Protein AF-A0A839WXY4-F1 (afdb_monomer)

Solvent-accessible surface area (backbone atoms only — not comparable to full-atom values): 5833 Å² total; per-residue (Å²): 102,72,42,40,55,50,19,56,52,51,69,41,42,56,67,79,64,41,37,84,64,66,40,64,86,47,54,73,66,59,45,49,51,53,50,51,52,45,53,50,47,27,52,50,25,43,50,47,36,53,42,59,74,74,38,67,75,53,26,49,57,49,15,52,50,24,47,50,54,41,52,48,38,68,71,75,56,79,58,99,43,74,68,53,55,54,49,46,52,51,28,49,52,49,17,53,52,25,43,54,51,26,55,53,50,66,75,74,111

pLDDT: mean 86.41, std 6.3, range [55.66, 94.31]

Secondary structure (DSSP, 8-state):
-HHHHHHHHHHTHHHHTTHHHHTTTS-HHHHHHHHHHHHHHHHHHHHHHHHHHH-SHHHHHHHHHHHHHHHHHHHH-----HHHHHHHHHHHHHHHHHHHHHHHHHHH-

Sequence (109 aa):
MHSLAFAVFHLAFWRLFGWPRTLQTTTIANRAILQIANAQLVLVFAGVAWLCLAMSDVLAGMAAFWWLRLTLQFVWLRVHHRLVHGLSALFLLGALMFTTLAVHGLASG

Radius 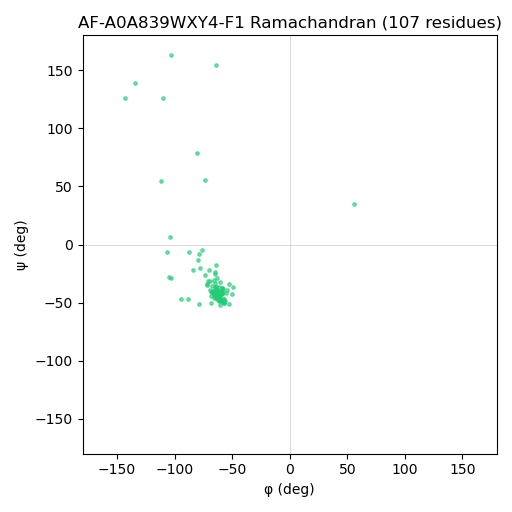of gyration: 15.6 Å; Cα contacts (8 Å, |Δi|>4): 75; chains: 1; bounding box: 40×27×39 Å

Mean predicted aligned error: 5.22 Å

Structure (mmCIF, N/CA/C/O backbone):
data_AF-A0A839WXY4-F1
#
_entry.id   AF-A0A839WXY4-F1
#
loop_
_atom_site.group_PDB
_atom_site.id
_atom_site.type_symbol
_atom_site.label_atom_id
_atom_site.label_alt_id
_atom_site.label_comp_id
_atom_site.label_asym_id
_atom_site.label_entity_id
_atom_site.label_seq_id
_atom_site.pdbx_PDB_ins_code
_atom_site.Cartn_x
_atom_site.Cartn_y
_atom_site.Cartn_z
_atom_site.occupancy
_atom_site.B_iso_or_equiv
_atom_site.auth_seq_id
_atom_site.auth_comp_id
_atom_site.auth_asym_id
_atom_site.auth_atom_id
_atom_site.pdbx_PDB_model_num
ATOM 1 N N . MET A 1 1 ? -0.078 0.243 -14.872 1.00 67.75 1 MET A N 1
ATOM 2 C CA . MET A 1 1 ? -1.342 -0.513 -14.684 1.00 67.75 1 MET A CA 1
ATOM 3 C C . MET A 1 1 ? -1.497 -1.096 -13.281 1.00 67.75 1 MET A C 1
ATOM 5 O O . MET A 1 1 ? -2.499 -0.793 -12.648 1.00 67.75 1 MET A O 1
ATOM 9 N N . HIS A 1 2 ? -0.517 -1.834 -12.742 1.00 82.38 2 HIS A N 1
ATOM 10 C CA . HIS A 1 2 ? -0.581 -2.385 -11.374 1.00 82.38 2 HIS A CA 1
ATOM 11 C C . HIS A 1 2 ? -0.897 -1.338 -10.283 1.00 82.38 2 HIS A C 1
ATOM 13 O O . HIS A 1 2 ? -1.846 -1.506 -9.523 1.00 82.38 2 HIS A O 1
ATOM 19 N N . SER A 1 3 ? -0.163 -0.218 -10.232 1.00 79.62 3 SER A N 1
ATOM 20 C CA . SER A 1 3 ? -0.402 0.832 -9.222 1.00 79.62 3 SER A CA 1
ATOM 21 C C . SER A 1 3 ? -1.770 1.511 -9.370 1.00 79.62 3 SER A C 1
ATOM 23 O O . SER A 1 3 ? -2.408 1.827 -8.372 1.00 79.62 3 SER A O 1
ATOM 25 N N . LEU A 1 4 ? -2.282 1.653 -10.599 1.00 82.19 4 LEU A N 1
ATOM 26 C CA . LEU A 1 4 ? -3.623 2.199 -10.843 1.00 82.19 4 LEU A CA 1
ATOM 27 C C . LEU A 1 4 ? -4.722 1.247 -10.345 1.00 82.19 4 LEU A C 1
ATOM 29 O O . LEU A 1 4 ? -5.680 1.690 -9.716 1.00 82.19 4 LEU A O 1
ATOM 33 N N . ALA A 1 5 ? -4.557 -0.064 -10.557 1.00 83.69 5 ALA A N 1
ATOM 34 C CA . ALA A 1 5 ? -5.459 -1.068 -9.993 1.00 83.69 5 ALA A CA 1
ATOM 35 C C . ALA A 1 5 ? -5.491 -0.989 -8.457 1.00 83.69 5 ALA A C 1
ATOM 37 O O . ALA A 1 5 ? -6.558 -1.094 -7.856 1.00 83.69 5 ALA A O 1
ATOM 38 N N . PHE A 1 6 ? -4.349 -0.710 -7.819 1.00 84.88 6 PHE A N 1
ATOM 39 C CA . PHE A 1 6 ? -4.282 -0.475 -6.378 1.00 84.88 6 PHE A CA 1
ATOM 40 C C . PHE A 1 6 ? -4.971 0.815 -5.921 1.00 84.88 6 PHE A C 1
ATOM 42 O O . PHE A 1 6 ? -5.601 0.802 -4.863 1.00 84.88 6 PHE A O 1
ATOM 49 N N . ALA A 1 7 ? -4.916 1.896 -6.704 1.00 85.12 7 ALA A N 1
ATOM 50 C CA . ALA A 1 7 ? -5.680 3.112 -6.422 1.00 85.12 7 ALA A CA 1
ATOM 51 C C . ALA A 1 7 ? -7.194 2.823 -6.412 1.00 85.12 7 ALA A C 1
ATOM 53 O O . ALA A 1 7 ? -7.887 3.154 -5.451 1.00 85.12 7 ALA A O 1
ATOM 54 N N . VAL A 1 8 ? -7.698 2.112 -7.428 1.00 85.75 8 VAL A N 1
ATOM 55 C CA . VAL A 1 8 ? -9.112 1.693 -7.496 1.00 85.75 8 VAL A CA 1
ATOM 56 C C . VAL A 1 8 ? -9.467 0.742 -6.350 1.00 85.75 8 VAL A C 1
ATOM 58 O O . VAL A 1 8 ? -10.518 0.880 -5.725 1.00 85.75 8 VAL A O 1
ATOM 61 N N . PHE A 1 9 ? -8.577 -0.192 -6.023 1.00 86.88 9 PHE A N 1
ATOM 62 C CA . PHE A 1 9 ? -8.763 -1.114 -4.907 1.00 86.88 9 PHE A CA 1
ATOM 63 C C . PHE A 1 9 ? -8.917 -0.379 -3.564 1.00 86.88 9 PHE A C 1
ATOM 65 O O . PHE A 1 9 ? -9.822 -0.709 -2.800 1.00 86.88 9 PHE A O 1
ATOM 72 N N . HIS A 1 10 ? -8.119 0.662 -3.297 1.00 88.62 10 HIS A N 1
ATOM 73 C CA . HIS A 1 10 ? -8.220 1.456 -2.062 1.00 88.62 10 HIS A CA 1
ATOM 74 C C . HIS A 1 10 ? -9.495 2.305 -1.997 1.00 88.62 10 HIS A C 1
ATOM 76 O O . HIS A 1 10 ? -10.060 2.479 -0.915 1.00 88.62 10 HIS A O 1
ATOM 82 N N . LEU A 1 11 ? -10.021 2.772 -3.134 1.00 87.62 11 LEU A N 1
ATOM 83 C CA . LEU A 1 11 ? -11.349 3.400 -3.174 1.00 87.62 11 LEU A CA 1
ATOM 84 C C . LEU A 1 11 ? -12.450 2.426 -2.722 1.00 87.62 11 LEU A C 1
ATOM 86 O O . LEU A 1 11 ? -13.425 2.831 -2.088 1.00 87.62 11 LEU A O 1
ATOM 90 N N . ALA A 1 12 ? -12.283 1.129 -2.991 1.00 86.44 12 ALA A N 1
ATOM 91 C CA . ALA A 1 12 ? -13.247 0.103 -2.610 1.00 86.44 12 ALA A CA 1
ATOM 92 C C . ALA A 1 12 ? -13.171 -0.317 -1.128 1.00 86.44 12 ALA A C 1
ATOM 94 O O . ALA A 1 12 ? -14.072 -1.021 -0.667 1.00 86.44 12 ALA A O 1
ATOM 95 N N . PHE A 1 13 ? -12.169 0.123 -0.350 1.00 85.25 13 PHE A N 1
ATOM 96 C CA . PHE A 1 13 ? -11.973 -0.312 1.048 1.00 85.25 13 PHE A CA 1
ATOM 97 C C . PHE A 1 13 ? -13.177 -0.029 1.930 1.00 85.25 13 PHE A C 1
ATOM 99 O O . PHE A 1 13 ? -13.564 -0.875 2.739 1.00 85.25 13 PHE A O 1
ATOM 106 N N . TRP A 1 14 ? -13.814 1.120 1.702 1.00 81.44 14 TRP A N 1
ATOM 107 C CA . TRP A 1 14 ? -15.033 1.514 2.395 1.00 81.44 14 TRP A CA 1
ATOM 108 C C . TRP A 1 14 ? -16.103 0.414 2.365 1.00 81.44 14 TRP A C 1
ATOM 110 O O . TRP A 1 14 ? -16.735 0.130 3.382 1.00 81.44 14 TRP A O 1
ATOM 120 N N . ARG A 1 15 ? -16.272 -0.236 1.204 1.00 84.06 15 ARG A N 1
ATOM 121 C CA . ARG A 1 15 ? -17.252 -1.308 0.990 1.00 84.06 15 ARG A CA 1
ATOM 122 C C . ARG A 1 15 ? -16.691 -2.685 1.334 1.00 84.06 15 ARG A C 1
ATOM 124 O O . ARG A 1 15 ? -17.351 -3.430 2.048 1.00 84.06 15 ARG A O 1
ATOM 131 N N . LEU A 1 16 ? -15.484 -3.010 0.869 1.00 82.50 16 LEU A N 1
ATOM 132 C CA . LEU A 1 16 ? -14.880 -4.341 1.018 1.00 82.50 16 LEU A CA 1
ATOM 133 C C . LEU A 1 16 ? -14.670 -4.747 2.479 1.00 82.50 16 LEU A C 1
ATOM 135 O O . LEU A 1 16 ? -14.851 -5.910 2.825 1.00 82.50 16 LEU A O 1
ATOM 139 N N . PHE A 1 17 ? -14.315 -3.793 3.339 1.00 82.75 17 PHE A N 1
ATOM 140 C CA . PHE A 1 17 ? -14.037 -4.051 4.752 1.00 82.75 17 PHE A CA 1
ATOM 141 C C . PHE A 1 17 ? -15.173 -3.617 5.685 1.00 82.75 17 PHE A C 1
ATOM 143 O O . PHE A 1 17 ? -15.012 -3.635 6.908 1.00 82.75 17 PHE A O 1
ATOM 150 N N . GLY A 1 18 ? -16.313 -3.186 5.129 1.00 83.06 18 GLY A N 1
ATOM 151 C CA . GLY A 1 18 ? -17.461 -2.744 5.918 1.00 83.06 18 GLY A CA 1
ATOM 152 C C . GLY A 1 18 ? -17.122 -1.624 6.906 1.00 83.06 18 GLY A C 1
ATOM 153 O O . GLY A 1 18 ? -17.685 -1.586 8.001 1.00 83.06 18 GLY A O 1
ATOM 154 N N . TRP A 1 19 ? -16.213 -0.717 6.527 1.00 87.44 19 TRP A N 1
ATOM 155 C CA . TRP A 1 19 ? -15.712 0.377 7.369 1.00 87.44 19 TRP A CA 1
ATOM 156 C C . TRP A 1 19 ? -16.786 1.210 8.078 1.00 87.44 19 TRP A C 1
ATOM 158 O O . TRP A 1 19 ? -16.554 1.538 9.244 1.00 87.44 19 TRP A O 1
ATOM 168 N N . PRO A 1 20 ? -17.966 1.506 7.486 1.00 82.88 20 PRO A N 1
ATOM 169 C CA . PRO A 1 20 ? -19.034 2.182 8.218 1.00 82.88 20 PRO A CA 1
ATOM 170 C C . PRO A 1 20 ? -19.408 1.504 9.537 1.00 82.88 20 PRO A C 1
ATOM 172 O O . PRO A 1 20 ? -19.768 2.197 10.477 1.00 82.88 20 PRO A O 1
ATOM 175 N N . ARG A 1 21 ? -19.341 0.168 9.602 1.00 87.44 21 ARG A N 1
ATOM 176 C CA . ARG A 1 21 ? -19.677 -0.627 10.789 1.00 87.44 21 ARG A CA 1
ATOM 177 C C . ARG A 1 21 ? -18.434 -0.935 11.618 1.00 87.44 21 ARG A C 1
ATOM 179 O O . ARG A 1 21 ? -18.452 -0.770 12.830 1.00 87.44 21 ARG A O 1
ATOM 186 N N . THR A 1 22 ? -17.351 -1.370 10.979 1.00 86.19 22 THR A N 1
ATOM 187 C CA . THR A 1 22 ? -16.149 -1.844 11.684 1.00 86.19 22 THR A CA 1
ATOM 188 C C . THR A 1 22 ? -15.335 -0.719 12.319 1.00 86.19 22 THR A C 1
ATOM 190 O O . THR A 1 22 ? -14.694 -0.954 13.335 1.00 86.19 22 THR A O 1
ATOM 193 N N . LEU A 1 23 ? -15.396 0.511 11.794 1.00 87.88 23 LEU A N 1
ATOM 194 C CA . LEU A 1 23 ? -14.699 1.663 12.382 1.00 87.88 23 LEU A CA 1
ATOM 195 C C . LEU A 1 23 ? -15.514 2.393 13.461 1.00 87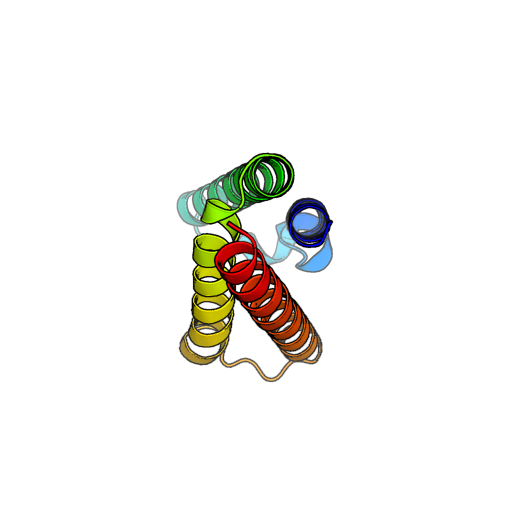.88 23 LEU A C 1
ATOM 197 O O . LEU A 1 23 ? -14.978 3.290 14.110 1.00 87.88 23 LEU A O 1
ATOM 201 N N . GLN A 1 24 ? -16.787 2.042 13.684 1.00 87.25 24 GLN A N 1
ATOM 202 C CA . GLN A 1 24 ? -17.596 2.653 14.755 1.00 87.25 24 GLN A CA 1
ATOM 203 C C . GLN A 1 24 ? -17.072 2.329 16.153 1.00 87.25 24 GLN A C 1
ATOM 205 O O . GLN A 1 24 ? -17.283 3.105 17.077 1.00 87.25 24 GLN A O 1
ATOM 210 N N . THR A 1 25 ? -16.357 1.216 16.301 1.00 89.12 25 THR A N 1
ATOM 211 C CA . THR A 1 25 ? -15.721 0.809 17.559 1.00 89.12 25 THR A CA 1
ATOM 212 C C . THR A 1 25 ? -14.441 1.596 17.862 1.00 89.12 25 THR A C 1
ATOM 214 O O . THR A 1 25 ? -13.852 1.424 18.925 1.00 89.12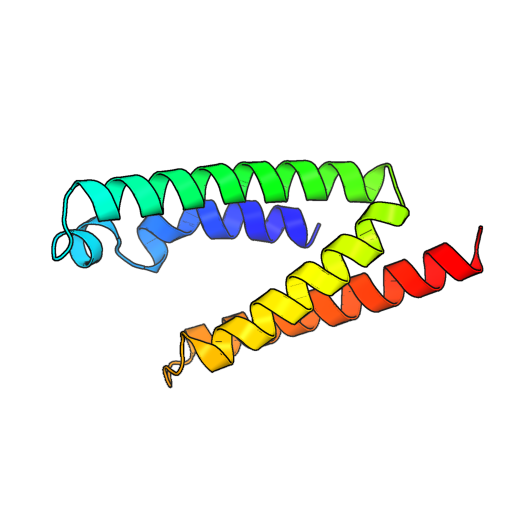 25 THR A O 1
ATOM 217 N N . THR A 1 26 ? -14.000 2.466 16.945 1.00 89.62 26 THR A N 1
ATOM 218 C CA . THR A 1 26 ? -12.804 3.305 17.099 1.00 89.62 26 THR A CA 1
ATOM 219 C C . THR A 1 26 ? -13.164 4.751 17.446 1.00 89.62 26 THR A C 1
ATOM 221 O O . THR A 1 26 ? -14.291 5.204 17.237 1.00 89.62 26 THR A O 1
ATOM 224 N N . THR A 1 27 ? -12.188 5.512 17.950 1.00 91.69 27 THR A N 1
ATOM 225 C CA . THR A 1 27 ? -12.370 6.947 18.202 1.00 91.69 27 THR A CA 1
ATOM 226 C C . THR A 1 27 ? -12.617 7.711 16.897 1.00 91.69 27 THR A C 1
ATOM 228 O O . THR A 1 27 ? -12.169 7.314 15.818 1.00 91.69 27 THR A O 1
ATOM 231 N N . ILE A 1 28 ? -13.302 8.856 16.992 1.00 90.31 28 ILE A N 1
ATOM 232 C CA . ILE A 1 28 ? -13.540 9.745 15.842 1.00 90.31 28 ILE A CA 1
ATOM 233 C C . ILE A 1 28 ? -12.215 10.136 15.173 1.00 90.31 28 ILE A C 1
ATOM 235 O O . ILE A 1 28 ? -12.122 10.100 13.947 1.00 90.31 28 ILE A O 1
ATOM 239 N N . ALA A 1 29 ? -11.190 10.439 15.977 1.00 91.44 29 ALA A N 1
ATOM 240 C CA . ALA A 1 29 ? -9.857 10.781 15.493 1.00 91.44 29 ALA A CA 1
ATOM 241 C C . ALA A 1 29 ? -9.235 9.638 14.675 1.00 91.44 29 ALA A C 1
ATOM 243 O O . ALA A 1 29 ? -8.855 9.851 13.526 1.00 91.44 29 ALA A O 1
ATOM 244 N N . ASN A 1 30 ? -9.206 8.412 15.208 1.00 91.00 30 ASN A N 1
ATOM 245 C CA . ASN A 1 30 ? -8.600 7.273 14.511 1.00 91.00 30 ASN A CA 1
ATOM 246 C C . ASN A 1 30 ? -9.341 6.936 13.213 1.00 91.00 30 ASN A C 1
ATOM 248 O O . ASN A 1 30 ? -8.709 6.667 12.191 1.00 91.00 30 ASN A O 1
ATOM 252 N N . ARG A 1 31 ? -10.678 7.006 13.225 1.00 89.31 31 ARG A N 1
ATOM 253 C CA . ARG A 1 31 ? -11.494 6.810 12.023 1.00 89.31 31 ARG A CA 1
ATOM 254 C C . ARG A 1 31 ? -11.165 7.840 10.943 1.00 89.31 31 ARG A C 1
ATOM 256 O O . ARG A 1 31 ? -11.003 7.462 9.785 1.00 89.31 31 ARG A O 1
ATOM 263 N N . ALA A 1 32 ? -11.069 9.118 11.310 1.00 88.94 32 ALA A N 1
ATOM 264 C CA . ALA A 1 32 ? -10.734 10.185 10.374 1.00 88.94 32 ALA A CA 1
ATOM 265 C C . ALA A 1 32 ? -9.315 10.013 9.812 1.00 88.94 32 ALA A C 1
ATOM 267 O O . ALA A 1 32 ? -9.136 10.057 8.597 1.00 88.94 32 ALA A O 1
ATOM 268 N N . ILE A 1 33 ? -8.331 9.728 10.672 1.00 92.31 33 ILE A N 1
ATOM 269 C CA . ILE A 1 33 ? -6.935 9.499 10.271 1.00 92.31 33 ILE A CA 1
ATOM 270 C C . ILE A 1 33 ? -6.839 8.350 9.262 1.00 92.31 33 ILE A C 1
ATOM 272 O O . ILE A 1 33 ? -6.213 8.512 8.218 1.00 92.31 33 ILE A O 1
ATOM 276 N N . LEU A 1 34 ? -7.500 7.215 9.518 1.00 90.88 34 LEU A N 1
ATOM 277 C CA . LEU A 1 34 ? -7.495 6.073 8.597 1.00 90.88 34 LEU A CA 1
ATOM 278 C C . LEU A 1 34 ? -8.124 6.405 7.237 1.00 90.88 34 LEU A C 1
ATOM 280 O O . LEU A 1 34 ? -7.610 5.979 6.204 1.00 90.88 34 LEU A O 1
ATOM 284 N N . GLN A 1 35 ? -9.214 7.176 7.211 1.00 90.00 35 GLN A N 1
ATOM 285 C CA . GLN A 1 35 ? -9.852 7.586 5.956 1.00 90.00 35 GLN A CA 1
ATOM 286 C C . GLN A 1 35 ? -8.990 8.564 5.158 1.00 90.00 35 GLN A C 1
ATOM 288 O O . GLN A 1 35 ? -8.840 8.390 3.948 1.00 90.00 35 GLN A O 1
ATOM 293 N N . ILE A 1 36 ? -8.401 9.556 5.832 1.00 91.44 36 ILE A N 1
ATOM 294 C CA . ILE A 1 36 ? -7.486 10.521 5.215 1.00 91.44 36 ILE A CA 1
ATOM 295 C C . ILE A 1 36 ? -6.276 9.783 4.640 1.00 91.44 36 ILE A C 1
ATOM 297 O O . ILE A 1 36 ? -5.964 9.962 3.464 1.00 91.44 36 ILE A O 1
ATOM 301 N N . ALA A 1 37 ? -5.660 8.889 5.418 1.00 91.00 37 ALA A N 1
ATOM 302 C CA . ALA A 1 37 ? -4.532 8.083 4.966 1.00 91.00 37 ALA A CA 1
ATOM 303 C C . ALA A 1 37 ? -4.895 7.224 3.742 1.00 91.00 37 ALA A C 1
ATOM 305 O O . ALA A 1 37 ? -4.121 7.150 2.790 1.00 91.00 37 ALA A O 1
ATOM 306 N N . ASN A 1 38 ? -6.089 6.620 3.716 1.00 92.69 38 ASN A N 1
ATOM 307 C CA . ASN A 1 38 ? -6.555 5.849 2.563 1.00 92.69 38 ASN A CA 1
ATOM 308 C C . ASN A 1 38 ? -6.745 6.724 1.312 1.00 92.69 38 ASN A C 1
ATOM 310 O O . ASN A 1 38 ? -6.319 6.334 0.229 1.00 92.69 38 ASN A O 1
ATOM 314 N N . ALA A 1 39 ? -7.344 7.911 1.446 1.00 88.88 39 ALA A N 1
ATOM 315 C CA . ALA A 1 39 ? -7.525 8.840 0.328 1.00 88.88 39 ALA A CA 1
ATOM 316 C C . ALA A 1 39 ? -6.182 9.360 -0.214 1.00 88.88 39 ALA A C 1
ATOM 318 O O . ALA A 1 39 ? -5.968 9.401 -1.426 1.00 88.88 39 ALA A O 1
ATOM 319 N N . GLN A 1 40 ? -5.247 9.691 0.678 1.00 91.88 40 GLN A N 1
ATOM 320 C CA . GLN A 1 40 ? -3.886 10.073 0.304 1.00 91.88 40 GLN A CA 1
ATOM 321 C C . GLN A 1 40 ? -3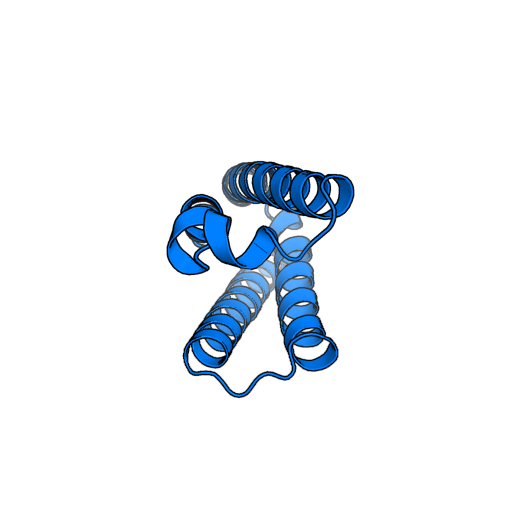.155 8.928 -0.403 1.00 91.88 40 GLN A C 1
ATOM 323 O O . GLN A 1 40 ? -2.496 9.165 -1.411 1.00 91.88 40 GLN A O 1
ATOM 328 N N . LEU A 1 41 ? -3.319 7.681 0.052 1.00 89.69 41 LEU A N 1
ATOM 329 C CA . LEU A 1 41 ? -2.759 6.512 -0.630 1.00 89.69 41 LEU A CA 1
ATOM 330 C C . LEU A 1 41 ? -3.322 6.331 -2.042 1.00 89.69 41 LEU A C 1
ATOM 332 O O . LEU A 1 41 ? -2.556 6.027 -2.951 1.00 89.69 41 LEU A O 1
ATOM 336 N N . VAL A 1 42 ? -4.623 6.556 -2.259 1.00 89.06 42 VAL A N 1
ATOM 337 C CA . VAL A 1 42 ? -5.212 6.546 -3.613 1.00 89.06 42 VAL A CA 1
ATOM 338 C C . VAL A 1 42 ? -4.508 7.567 -4.507 1.00 89.06 42 VAL A C 1
ATOM 340 O O . VAL A 1 42 ? -4.096 7.218 -5.614 1.00 89.06 42 VAL A O 1
ATOM 343 N N . LEU A 1 43 ? -4.331 8.802 -4.023 1.00 88.19 43 LEU A N 1
ATOM 344 C CA . LEU A 1 43 ? -3.644 9.857 -4.769 1.00 88.19 43 LEU A CA 1
ATOM 345 C C . LEU A 1 43 ? -2.189 9.479 -5.075 1.00 88.19 43 LEU A C 1
ATOM 347 O O . LEU A 1 43 ? -1.751 9.618 -6.215 1.00 88.19 43 LEU A O 1
ATOM 351 N N . VAL A 1 44 ? -1.457 8.953 -4.089 1.00 88.94 44 VAL A N 1
ATOM 352 C CA . VAL A 1 44 ? -0.073 8.489 -4.266 1.00 88.94 44 VAL A CA 1
ATOM 353 C C . VAL A 1 44 ? -0.004 7.375 -5.306 1.00 88.94 44 VAL A C 1
ATOM 355 O O . VAL A 1 44 ? 0.818 7.447 -6.213 1.00 88.94 44 VAL A O 1
ATOM 358 N N . PHE A 1 45 ? -0.881 6.371 -5.243 1.00 89.12 45 PHE A N 1
ATOM 359 C CA . PHE A 1 45 ? -0.884 5.282 -6.220 1.00 89.12 45 PHE A CA 1
ATOM 360 C C . PHE A 1 45 ? -1.237 5.750 -7.633 1.00 89.12 45 PHE A C 1
ATOM 362 O O . PHE A 1 45 ? -0.645 5.253 -8.594 1.00 89.12 45 PHE A O 1
ATOM 369 N N . ALA A 1 46 ? -2.149 6.715 -7.773 1.00 85.12 46 ALA A N 1
ATOM 370 C CA . ALA A 1 46 ? -2.455 7.339 -9.057 1.00 85.12 46 ALA A CA 1
ATOM 371 C C . ALA A 1 46 ? -1.252 8.133 -9.601 1.00 85.12 46 ALA A C 1
ATOM 373 O O . ALA A 1 46 ? -0.874 7.953 -10.758 1.00 85.12 46 ALA A O 1
ATOM 374 N N . GLY A 1 47 ? -0.600 8.939 -8.757 1.00 86.56 47 GLY A N 1
ATOM 375 C CA . GLY A 1 47 ? 0.601 9.696 -9.115 1.00 86.56 47 GLY A CA 1
ATOM 376 C C . GLY A 1 47 ? 1.775 8.794 -9.499 1.00 86.56 47 GLY A C 1
ATOM 377 O O . GLY A 1 47 ? 2.406 9.003 -10.527 1.00 86.56 47 GLY A O 1
ATOM 378 N N . VAL A 1 48 ? 2.022 7.725 -8.742 1.00 86.56 48 VAL A N 1
ATOM 379 C CA . VAL A 1 48 ? 3.028 6.705 -9.075 1.00 86.56 48 VAL A CA 1
ATOM 380 C C . VAL A 1 48 ? 2.691 6.010 -10.389 1.00 86.56 48 VAL A C 1
ATOM 382 O O . VAL A 1 48 ? 3.581 5.782 -11.201 1.00 86.56 48 VAL A O 1
ATOM 385 N N . ALA A 1 49 ? 1.422 5.660 -10.624 1.00 84.25 49 ALA A N 1
ATOM 386 C CA . ALA A 1 49 ? 1.021 5.032 -11.879 1.00 84.25 49 ALA A CA 1
ATOM 387 C C . ALA A 1 49 ? 1.344 5.923 -13.086 1.00 84.25 49 ALA A C 1
ATOM 389 O O . ALA A 1 49 ? 1.759 5.394 -14.113 1.00 84.25 49 ALA A O 1
ATOM 390 N N . TRP A 1 50 ? 1.186 7.240 -12.939 1.00 85.00 50 TRP A N 1
ATOM 391 C CA . TRP A 1 50 ? 1.601 8.227 -13.930 1.00 85.00 50 TRP A CA 1
ATOM 392 C C . TRP A 1 50 ? 3.128 8.312 -14.054 1.00 85.00 50 TRP A C 1
ATOM 394 O O . TRP A 1 50 ? 3.667 8.191 -15.149 1.00 85.00 50 TRP A O 1
ATOM 404 N N . LEU A 1 51 ? 3.844 8.448 -12.936 1.00 85.00 51 LEU A N 1
ATOM 405 C CA . LEU A 1 51 ? 5.301 8.602 -12.920 1.00 85.00 51 LEU A CA 1
ATOM 406 C C . LEU A 1 51 ? 6.046 7.381 -13.465 1.00 85.00 51 LEU A C 1
ATOM 408 O O . LEU A 1 51 ? 7.027 7.552 -14.176 1.00 85.00 51 LEU A O 1
ATOM 412 N N . CYS A 1 52 ? 5.566 6.161 -13.219 1.00 82.00 52 CYS A N 1
ATOM 413 C CA . CYS A 1 52 ? 6.157 4.955 -13.804 1.00 82.00 52 CYS A CA 1
ATOM 414 C C . CYS A 1 52 ? 6.039 4.898 -15.338 1.00 82.00 52 CYS A C 1
ATOM 416 O O . CYS A 1 52 ? 6.740 4.100 -15.950 1.00 82.00 52 CYS A O 1
ATOM 418 N N . LEU A 1 53 ? 5.157 5.694 -15.960 1.00 77.94 53 LEU A N 1
ATOM 419 C CA . LEU A 1 53 ? 5.1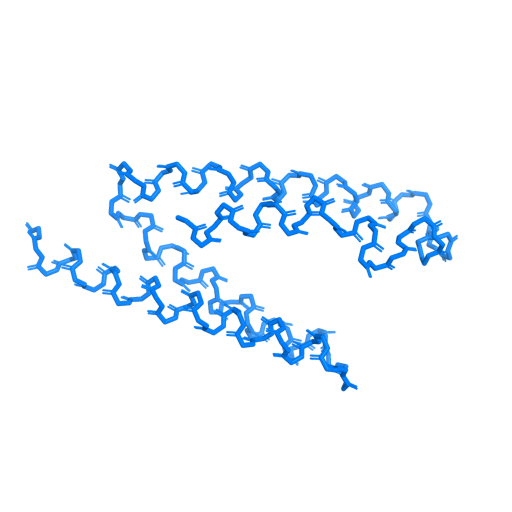06 5.843 -17.421 1.00 77.94 53 LEU A CA 1
ATOM 420 C C . LEU A 1 53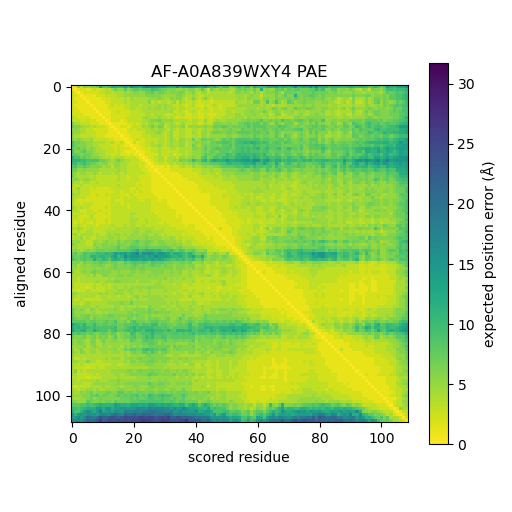 ? 6.117 6.876 -17.933 1.00 77.94 53 LEU A C 1
ATOM 422 O O . LEU A 1 53 ? 6.471 6.838 -19.106 1.00 77.94 53 LEU A O 1
ATOM 426 N N . ALA A 1 54 ? 6.557 7.795 -17.074 1.00 80.44 54 ALA A N 1
ATOM 427 C CA . ALA A 1 54 ? 7.415 8.916 -17.443 1.00 80.44 54 ALA A CA 1
ATOM 428 C C . ALA A 1 54 ? 8.887 8.724 -17.041 1.00 80.44 54 ALA A C 1
ATOM 430 O O . ALA A 1 54 ? 9.762 9.297 -17.681 1.00 80.44 54 ALA A O 1
ATOM 431 N N . MET A 1 55 ? 9.172 7.969 -15.972 1.00 80.44 55 MET A N 1
ATOM 432 C CA . MET A 1 55 ? 10.499 7.891 -15.349 1.00 80.44 55 MET A CA 1
ATOM 433 C C . MET A 1 55 ? 10.810 6.467 -14.862 1.00 80.44 55 MET A C 1
ATOM 435 O O . MET A 1 55 ? 10.063 5.891 -14.066 1.00 80.44 55 MET A O 1
ATOM 439 N N . SER A 1 56 ? 11.948 5.916 -15.293 1.00 76.69 56 SER A N 1
ATOM 440 C CA . SER A 1 56 ? 12.425 4.576 -14.915 1.00 76.69 56 SER A CA 1
ATOM 441 C C . SER A 1 56 ? 12.897 4.486 -13.462 1.00 76.69 56 SER A C 1
ATOM 443 O O . SER A 1 56 ? 12.698 3.457 -12.819 1.00 76.69 56 SER A O 1
ATOM 445 N N . ASP A 1 57 ? 13.444 5.566 -12.901 1.00 77.56 57 ASP A N 1
ATOM 446 C CA . ASP A 1 57 ? 14.018 5.575 -11.542 1.00 77.56 57 ASP A CA 1
ATOM 447 C C . ASP A 1 57 ? 12.969 5.319 -10.447 1.00 77.56 57 ASP A C 1
ATOM 449 O O . ASP A 1 57 ? 13.257 4.802 -9.366 1.00 77.56 57 ASP A O 1
ATOM 453 N N . VAL A 1 58 ? 11.702 5.607 -10.754 1.00 84.38 58 VAL A N 1
ATOM 454 C CA . VAL A 1 58 ? 10.557 5.382 -9.862 1.00 84.38 58 VAL A CA 1
ATOM 455 C C . VAL A 1 58 ? 10.261 3.884 -9.693 1.00 84.38 58 VAL A C 1
ATOM 457 O O . VAL A 1 58 ? 9.674 3.474 -8.688 1.00 84.38 58 VAL A O 1
ATOM 460 N N . LEU A 1 59 ? 10.700 3.037 -10.631 1.00 85.19 59 LEU A N 1
ATOM 461 C CA . LEU A 1 59 ? 10.465 1.591 -10.600 1.00 85.19 59 LEU A CA 1
ATOM 462 C C . LEU A 1 59 ? 11.181 0.921 -9.422 1.00 85.19 59 LEU A C 1
ATOM 464 O O . LEU A 1 59 ? 10.580 0.089 -8.743 1.00 85.19 59 LEU A O 1
ATOM 468 N N . ALA A 1 60 ? 12.424 1.321 -9.133 1.00 85.62 60 ALA A N 1
ATOM 469 C CA . ALA A 1 60 ? 13.191 0.786 -8.007 1.00 85.62 60 ALA A CA 1
ATOM 470 C C . ALA A 1 60 ? 12.558 1.171 -6.660 1.00 85.62 60 ALA A C 1
ATOM 472 O O . ALA A 1 60 ? 12.381 0.321 -5.784 1.00 85.62 60 ALA A O 1
ATOM 473 N N . GLY A 1 61 ? 12.127 2.431 -6.526 1.00 85.75 61 GLY A N 1
ATOM 474 C CA . GLY A 1 61 ? 11.381 2.896 -5.355 1.00 85.75 61 GLY A CA 1
ATOM 475 C C . GLY A 1 61 ? 10.082 2.112 -5.147 1.00 85.75 61 GLY A C 1
ATOM 476 O O . GLY A 1 61 ? 9.764 1.718 -4.024 1.00 85.75 61 GLY A O 1
ATOM 477 N N . MET A 1 62 ? 9.365 1.793 -6.228 1.00 88.81 62 MET A N 1
ATOM 478 C CA . MET A 1 62 ? 8.154 0.977 -6.131 1.00 88.81 62 MET A CA 1
ATOM 479 C C . MET A 1 62 ? 8.417 -0.491 -5.823 1.00 88.81 62 MET A C 1
ATOM 481 O O . MET A 1 62 ? 7.645 -1.086 -5.072 1.00 88.81 62 MET A O 1
ATOM 485 N N . ALA A 1 63 ? 9.502 -1.075 -6.326 1.00 90.06 63 ALA A N 1
ATOM 486 C CA . ALA A 1 63 ? 9.917 -2.413 -5.919 1.00 90.06 63 ALA A CA 1
ATOM 487 C C . ALA A 1 63 ? 10.151 -2.469 -4.400 1.00 90.06 63 ALA A C 1
ATOM 489 O O . ALA A 1 63 ? 9.582 -3.324 -3.716 1.00 90.06 63 ALA A O 1
ATOM 490 N N . ALA A 1 64 ? 10.912 -1.511 -3.858 1.00 89.19 64 ALA A N 1
ATOM 491 C CA . ALA A 1 64 ? 11.160 -1.402 -2.422 1.00 89.19 64 ALA A CA 1
ATOM 492 C C . ALA A 1 64 ? 9.861 -1.204 -1.623 1.00 89.19 64 ALA A C 1
ATOM 494 O O . ALA A 1 64 ? 9.652 -1.874 -0.611 1.00 89.19 64 ALA A O 1
ATOM 495 N N . PHE A 1 65 ? 8.953 -0.350 -2.106 1.00 91.75 65 PHE A N 1
ATOM 496 C CA . PHE A 1 65 ? 7.640 -0.143 -1.495 1.00 91.75 65 PHE A CA 1
ATOM 497 C C . PHE A 1 65 ? 6.849 -1.453 -1.364 1.00 91.75 65 PHE A C 1
ATOM 499 O O . PHE A 1 65 ? 6.327 -1.749 -0.287 1.00 91.75 65 PHE A O 1
ATOM 506 N N . TRP A 1 66 ? 6.765 -2.259 -2.428 1.00 93.00 66 TRP A N 1
ATOM 507 C CA . TRP A 1 66 ? 5.998 -3.510 -2.4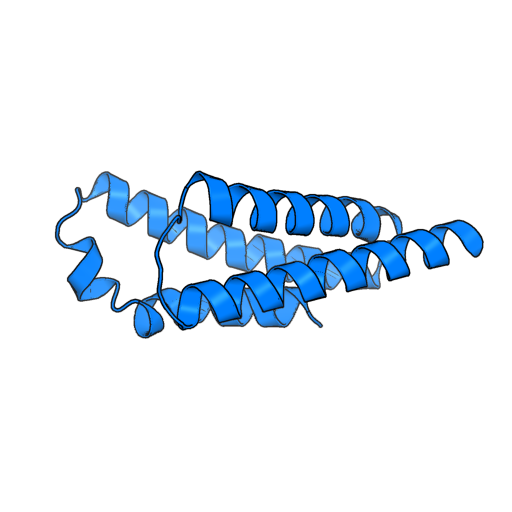03 1.00 93.00 66 TRP A CA 1
ATOM 508 C C . TRP A 1 66 ? 6.638 -4.573 -1.508 1.00 93.00 66 TRP A C 1
ATOM 510 O O . TRP A 1 66 ? 5.919 -5.241 -0.762 1.00 93.00 66 TRP A O 1
ATOM 520 N N . TRP A 1 67 ? 7.970 -4.685 -1.505 1.00 93.75 67 TRP A N 1
ATOM 521 C CA . TRP A 1 67 ? 8.694 -5.573 -0.589 1.00 93.75 67 TRP A CA 1
ATOM 522 C C . TRP A 1 67 ? 8.495 -5.191 0.875 1.00 93.75 67 TRP A C 1
ATOM 524 O O . TRP A 1 67 ? 8.209 -6.051 1.716 1.00 93.75 67 TRP A O 1
ATOM 534 N N . LEU A 1 68 ? 8.585 -3.895 1.180 1.00 92.12 68 LEU A N 1
ATOM 535 C CA . LEU A 1 68 ? 8.308 -3.385 2.514 1.00 92.12 68 LEU A CA 1
ATOM 536 C C . LEU A 1 68 ? 6.856 -3.683 2.898 1.00 92.12 68 LEU A C 1
ATOM 538 O O . LEU A 1 68 ? 6.603 -4.254 3.955 1.00 92.12 68 LEU A O 1
ATOM 542 N N . ARG A 1 69 ? 5.890 -3.378 2.023 1.00 91.69 69 ARG A N 1
ATOM 543 C CA . ARG A 1 69 ? 4.465 -3.615 2.288 1.00 91.69 69 ARG A CA 1
ATOM 544 C C . ARG A 1 69 ? 4.158 -5.086 2.564 1.00 91.69 69 ARG A C 1
ATOM 546 O O . ARG A 1 69 ? 3.395 -5.364 3.493 1.00 91.69 69 ARG A O 1
ATOM 553 N N . LEU A 1 70 ? 4.747 -5.997 1.786 1.00 93.25 70 LEU A N 1
ATOM 554 C CA . LEU A 1 70 ? 4.626 -7.442 1.968 1.00 93.25 70 LEU A CA 1
ATOM 555 C C . LEU A 1 70 ? 5.208 -7.877 3.317 1.00 93.25 70 LEU A C 1
ATOM 557 O O . LEU A 1 70 ? 4.538 -8.570 4.074 1.00 93.25 70 LEU A O 1
ATOM 561 N N . THR A 1 71 ? 6.413 -7.418 3.657 1.00 93.25 71 THR A N 1
ATOM 562 C CA . THR A 1 71 ? 7.059 -7.727 4.943 1.00 93.25 71 THR A CA 1
ATOM 563 C C . THR A 1 71 ? 6.207 -7.253 6.120 1.00 93.25 71 THR A C 1
ATOM 565 O O . THR A 1 71 ? 5.901 -8.020 7.033 1.00 93.25 71 THR A O 1
ATOM 568 N N . LEU A 1 72 ? 5.743 -6.003 6.071 1.00 91.31 72 LEU A N 1
ATOM 569 C CA . LEU A 1 72 ? 4.9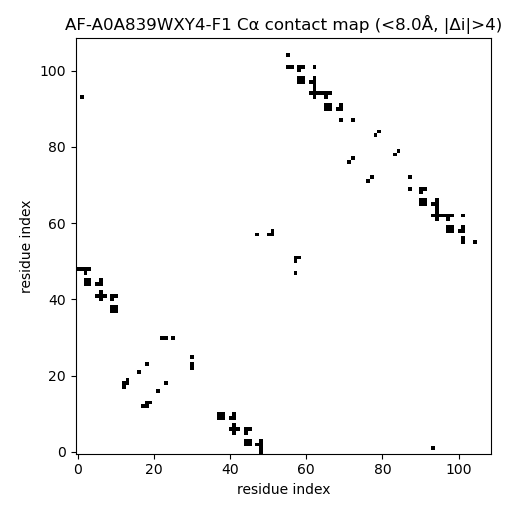21 -5.403 7.120 1.00 91.31 72 LEU A CA 1
ATOM 570 C C . LEU A 1 72 ? 3.574 -6.117 7.302 1.00 91.31 72 LEU A C 1
ATOM 572 O O . LEU A 1 72 ? 3.051 -6.154 8.416 1.00 91.31 72 LEU A O 1
ATOM 576 N N . GLN A 1 73 ? 3.028 -6.735 6.249 1.00 89.94 73 GLN A N 1
ATOM 577 C CA . GLN A 1 73 ? 1.830 -7.571 6.354 1.00 89.94 73 GLN A CA 1
ATOM 578 C C . GLN A 1 73 ? 2.048 -8.750 7.314 1.00 89.94 73 GLN A C 1
ATOM 580 O O . GLN A 1 73 ? 1.188 -9.019 8.148 1.00 89.94 73 GLN A O 1
ATOM 585 N N . PHE A 1 74 ? 3.208 -9.406 7.264 1.00 89.31 74 PHE A N 1
ATOM 586 C CA . PHE A 1 74 ? 3.537 -10.513 8.168 1.00 89.31 74 PHE A CA 1
ATOM 587 C C . PHE A 1 74 ? 3.965 -10.048 9.565 1.00 89.31 74 PHE A C 1
ATOM 589 O O . PHE A 1 74 ? 3.885 -10.810 10.529 1.00 89.31 74 PHE A O 1
ATOM 596 N N . VAL A 1 75 ? 4.394 -8.794 9.713 1.00 90.69 75 VAL A N 1
ATOM 597 C CA . VAL A 1 75 ? 4.712 -8.225 11.028 1.00 90.69 75 VAL A CA 1
ATOM 598 C C . VAL A 1 75 ? 3.438 -7.821 11.771 1.00 90.69 75 VAL A C 1
ATOM 600 O O . VAL A 1 75 ? 3.254 -8.257 12.906 1.00 90.69 75 VAL A O 1
ATOM 603 N N . TRP A 1 76 ? 2.547 -7.048 11.139 1.00 87.69 76 TRP A 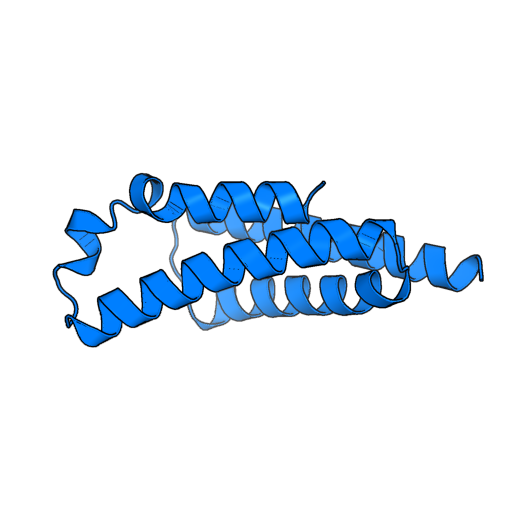N 1
ATOM 604 C CA . TRP A 1 76 ? 1.396 -6.426 11.810 1.00 87.69 76 TRP A CA 1
ATOM 605 C C . TRP A 1 76 ? 0.040 -7.082 11.532 1.00 87.69 76 TRP A C 1
ATOM 607 O O . TRP A 1 76 ? -0.836 -7.027 12.389 1.00 87.69 76 TRP A O 1
ATOM 617 N N . LEU A 1 77 ? -0.158 -7.720 10.375 1.00 83.38 77 LEU A N 1
ATOM 618 C CA . LEU A 1 77 ? -1.444 -8.305 9.968 1.00 83.38 77 LEU A CA 1
ATOM 619 C C . LEU A 1 77 ? -1.364 -9.840 9.944 1.00 83.38 77 LEU A C 1
ATOM 621 O O . LEU A 1 77 ? -1.672 -10.486 8.942 1.00 83.38 77 LEU A O 1
ATOM 625 N N . ARG A 1 78 ? -0.945 -10.431 11.071 1.00 83.81 78 ARG A N 1
ATOM 626 C CA . ARG A 1 78 ? -0.809 -11.888 11.280 1.00 83.81 78 ARG A CA 1
ATOM 627 C C . ARG A 1 78 ? -2.167 -12.586 11.430 1.00 83.81 78 ARG A C 1
ATOM 629 O O . ARG A 1 78 ? -2.440 -13.238 12.432 1.00 83.81 78 ARG A O 1
ATOM 636 N N . VAL A 1 79 ? -3.044 -12.411 10.447 1.00 85.62 79 VAL A N 1
ATOM 637 C CA . VAL A 1 79 ? -4.409 -12.944 10.447 1.00 85.62 79 VAL A CA 1
ATOM 638 C C . VAL A 1 79 ? -4.527 -14.058 9.409 1.00 85.62 79 VAL A C 1
ATOM 640 O O . VAL A 1 79 ? -4.249 -13.849 8.228 1.00 85.62 79 VAL A O 1
ATOM 643 N N . HIS A 1 80 ? -5.002 -15.231 9.834 1.00 82.12 80 HIS A N 1
ATOM 644 C CA . HIS A 1 80 ? -5.282 -16.365 8.949 1.00 82.12 80 HIS A CA 1
ATOM 645 C C . HIS A 1 80 ? -6.631 -16.200 8.240 1.00 82.12 80 HIS A C 1
ATOM 647 O O . HIS A 1 80 ? -7.640 -16.786 8.623 1.00 82.12 80 HIS A O 1
ATOM 653 N N . HIS A 1 81 ? -6.652 -15.378 7.190 1.00 85.62 81 HIS A N 1
ATOM 654 C CA . HIS A 1 81 ? -7.844 -15.145 6.377 1.00 85.62 81 HIS A CA 1
ATOM 655 C C . HIS A 1 81 ? -7.516 -15.198 4.882 1.00 85.62 81 HIS A C 1
ATOM 657 O O . HIS A 1 81 ? -6.514 -14.640 4.434 1.00 85.62 81 HIS A O 1
ATOM 663 N N . ARG A 1 82 ? -8.389 -15.820 4.075 1.00 84.88 82 ARG A N 1
ATOM 664 C CA . ARG A 1 82 ? -8.177 -16.012 2.623 1.00 84.88 82 ARG A CA 1
ATOM 665 C C . ARG A 1 82 ? -7.891 -14.701 1.882 1.00 84.88 82 ARG A C 1
ATOM 667 O O . ARG A 1 82 ? -7.012 -14.665 1.028 1.00 84.88 82 ARG A O 1
ATOM 674 N N . LEU A 1 83 ? -8.574 -13.614 2.254 1.00 83.81 83 LEU A N 1
ATOM 675 C CA . LEU A 1 83 ? -8.322 -12.285 1.674 1.00 83.81 83 LEU A CA 1
ATOM 676 C C . LEU A 1 83 ? -6.917 -11.753 1.988 1.00 83.81 83 LEU A C 1
ATOM 678 O O . LEU A 1 83 ? -6.313 -11.117 1.132 1.00 83.81 83 LEU A O 1
ATOM 682 N N . VAL A 1 84 ? -6.384 -12.023 3.184 1.00 86.25 84 VAL A N 1
ATOM 683 C CA . VAL A 1 84 ? -5.030 -11.590 3.568 1.00 86.25 84 VAL A CA 1
ATOM 684 C C . VAL A 1 84 ? -3.992 -12.335 2.735 1.00 86.25 84 VAL A C 1
ATOM 686 O O . VAL A 1 84 ? -3.067 -11.713 2.223 1.00 86.25 84 VAL A O 1
ATOM 689 N N . HIS A 1 85 ? -4.187 -13.636 2.504 1.00 88.00 85 HIS A N 1
ATOM 690 C CA . HIS A 1 85 ? -3.327 -14.412 1.608 1.00 88.00 85 HIS A CA 1
ATOM 691 C C . HIS A 1 85 ? -3.397 -13.916 0.158 1.00 88.00 85 HIS A C 1
ATOM 693 O O . HIS A 1 85 ? -2.355 -13.730 -0.467 1.00 88.00 85 HIS A O 1
ATOM 699 N N . GLY A 1 86 ? -4.601 -13.631 -0.353 1.00 88.81 86 GLY A N 1
ATOM 700 C CA . GLY A 1 86 ? -4.777 -13.033 -1.680 1.00 88.81 86 GLY A CA 1
ATOM 701 C C . GLY A 1 86 ? -4.075 -11.677 -1.811 1.00 88.81 86 GLY A C 1
ATOM 702 O O . GLY A 1 86 ? -3.400 -11.422 -2.805 1.00 88.81 86 GLY A O 1
ATOM 703 N N . LEU A 1 87 ? -4.154 -10.835 -0.776 1.00 86.88 87 LEU A N 1
ATOM 704 C CA . LEU A 1 87 ? -3.445 -9.555 -0.731 1.00 86.88 87 LEU A CA 1
ATOM 705 C C . LEU A 1 87 ? -1.928 -9.724 -0.710 1.00 86.88 87 LEU A C 1
ATOM 707 O O . LEU A 1 87 ? -1.232 -9.029 -1.444 1.00 86.88 87 LEU A O 1
ATOM 711 N N . SER A 1 88 ? -1.414 -10.657 0.090 1.00 90.62 88 SER A N 1
ATOM 712 C CA . SER A 1 88 ? 0.019 -10.952 0.125 1.00 90.62 88 SER A CA 1
ATOM 713 C C . SER A 1 88 ? 0.528 -11.433 -1.236 1.00 90.62 88 SER A C 1
ATOM 715 O O . SER A 1 88 ? 1.584 -10.987 -1.677 1.00 90.62 88 SER A O 1
ATOM 717 N N . ALA A 1 89 ? -0.233 -12.281 -1.937 1.00 92.44 89 ALA A N 1
ATOM 718 C CA . ALA A 1 89 ? 0.108 -12.715 -3.291 1.00 92.44 89 ALA A CA 1
ATOM 719 C C . ALA A 1 89 ? 0.142 -11.538 -4.281 1.00 92.44 89 ALA A C 1
ATOM 721 O O . ALA A 1 89 ? 1.056 -11.448 -5.098 1.00 92.44 89 ALA A O 1
ATOM 722 N N . LEU A 1 90 ? -0.804 -10.600 -4.172 1.00 90.50 90 LEU A N 1
ATOM 723 C CA . LEU A 1 90 ? -0.833 -9.403 -5.012 1.00 90.50 90 LEU A CA 1
ATOM 724 C C . LEU A 1 90 ? 0.364 -8.474 -4.739 1.00 90.50 90 LEU A C 1
ATOM 726 O O . LEU A 1 90 ? 0.961 -7.954 -5.677 1.00 90.50 90 LEU A O 1
ATOM 730 N N . PHE A 1 91 ? 0.765 -8.304 -3.476 1.00 91.94 91 PHE A N 1
ATOM 731 C CA . PHE A 1 91 ? 1.968 -7.539 -3.133 1.00 91.94 91 PHE A CA 1
ATOM 732 C C . PHE A 1 91 ? 3.247 -8.206 -3.627 1.00 91.94 91 PHE A C 1
ATOM 734 O O . PHE A 1 91 ? 4.130 -7.513 -4.125 1.00 91.94 91 PHE A O 1
ATOM 741 N N . LEU A 1 92 ? 3.338 -9.534 -3.534 1.00 94.06 92 LEU A N 1
ATOM 742 C CA . LEU A 1 92 ? 4.462 -10.290 -4.079 1.00 94.06 92 LEU A CA 1
ATOM 743 C C . LEU A 1 92 ? 4.554 -10.131 -5.601 1.00 94.06 92 LEU A C 1
ATOM 745 O O . LEU A 1 92 ? 5.634 -9.862 -6.119 1.00 94.06 92 LEU A O 1
ATOM 749 N N . LEU A 1 93 ? 3.426 -10.234 -6.310 1.00 93.88 93 LEU A N 1
ATOM 750 C CA . LEU A 1 93 ? 3.357 -9.974 -7.750 1.00 93.88 93 LEU A CA 1
ATOM 751 C C . LEU A 1 93 ? 3.851 -8.566 -8.091 1.00 93.88 93 LEU A C 1
ATOM 753 O O . LEU A 1 93 ? 4.683 -8.415 -8.982 1.00 93.88 93 LEU A O 1
ATOM 757 N N . GLY A 1 94 ? 3.391 -7.553 -7.354 1.00 88.94 94 GLY A N 1
ATOM 758 C CA . GLY A 1 94 ? 3.879 -6.184 -7.495 1.00 88.94 94 GLY A CA 1
ATOM 759 C C . GLY A 1 94 ? 5.388 -6.083 -7.282 1.00 88.94 94 GLY A C 1
ATOM 760 O O . GLY A 1 94 ? 6.091 -5.550 -8.134 1.00 88.94 94 GLY A O 1
ATOM 761 N N . ALA A 1 95 ? 5.899 -6.640 -6.185 1.00 92.06 95 ALA A N 1
ATOM 762 C CA . ALA A 1 95 ? 7.317 -6.599 -5.850 1.00 92.06 95 ALA A CA 1
ATOM 763 C C . ALA A 1 95 ? 8.184 -7.212 -6.958 1.00 92.06 95 ALA A C 1
ATOM 765 O O . ALA A 1 95 ? 9.094 -6.554 -7.455 1.00 92.06 95 ALA A O 1
ATOM 766 N N . LEU A 1 96 ? 7.844 -8.421 -7.414 1.00 94.31 96 LEU A N 1
ATOM 767 C CA . LEU A 1 96 ? 8.569 -9.101 -8.485 1.00 94.31 96 LEU A CA 1
ATOM 768 C C . LEU A 1 96 ? 8.497 -8.323 -9.803 1.00 94.31 96 LEU A C 1
ATOM 770 O O . LEU A 1 96 ? 9.524 -8.120 -10.443 1.00 94.31 96 LEU A O 1
ATOM 774 N N . MET A 1 97 ? 7.309 -7.847 -10.188 1.00 92.06 97 MET A N 1
ATOM 775 C CA . MET A 1 97 ? 7.115 -7.100 -11.433 1.00 92.06 97 MET A CA 1
ATOM 776 C C . MET A 1 97 ? 7.933 -5.802 -11.453 1.00 92.06 97 MET A C 1
ATOM 778 O O . MET A 1 97 ? 8.594 -5.503 -12.442 1.00 92.06 97 MET A O 1
ATOM 782 N N . PHE A 1 98 ? 7.917 -5.024 -10.367 1.00 89.00 98 PHE A N 1
ATOM 783 C CA . PHE A 1 98 ? 8.681 -3.778 -10.301 1.00 89.00 98 PHE A CA 1
ATOM 784 C C . PHE A 1 98 ? 10.190 -4.024 -10.189 1.00 89.00 98 PHE A C 1
ATOM 786 O O . PHE A 1 98 ? 10.957 -3.268 -10.780 1.00 89.00 98 PHE A O 1
ATOM 793 N N . THR A 1 99 ? 10.631 -5.090 -9.510 1.00 91.31 99 THR A N 1
ATOM 794 C CA . THR A 1 99 ? 12.050 -5.478 -9.487 1.00 91.31 99 THR A CA 1
ATOM 795 C C . THR A 1 99 ? 12.550 -5.840 -10.886 1.00 91.31 99 THR A C 1
ATOM 797 O O . THR A 1 99 ? 13.594 -5.338 -11.295 1.00 91.31 99 THR A O 1
ATOM 800 N N . THR A 1 100 ? 11.819 -6.660 -11.649 1.00 91.19 100 THR A N 1
ATOM 801 C CA . THR A 1 100 ? 12.251 -7.049 -13.004 1.00 91.19 100 THR A CA 1
ATOM 802 C C . THR A 1 100 ? 12.269 -5.862 -13.961 1.00 91.19 100 THR A C 1
ATOM 804 O O . THR A 1 100 ? 13.209 -5.722 -14.739 1.00 91.19 100 THR A O 1
ATOM 807 N N . LEU A 1 101 ? 11.271 -4.979 -13.886 1.00 88.00 101 LEU A N 1
ATOM 808 C CA . LEU A 1 101 ? 11.224 -3.746 -14.674 1.00 88.00 101 LEU A CA 1
ATOM 809 C C . LEU A 1 101 ? 12.378 -2.797 -14.329 1.00 88.00 101 LEU A C 1
ATOM 811 O O . LEU A 1 101 ? 12.997 -2.250 -15.236 1.00 88.00 101 LEU A O 1
ATOM 815 N N . ALA A 1 102 ? 12.696 -2.625 -13.044 1.00 87.00 102 ALA A N 1
ATOM 816 C CA . ALA A 1 102 ? 13.802 -1.773 -12.614 1.00 87.00 102 ALA A CA 1
ATOM 817 C C . ALA A 1 102 ? 15.158 -2.304 -13.105 1.00 87.00 102 ALA A C 1
ATOM 819 O O . ALA A 1 102 ? 15.962 -1.538 -13.629 1.00 87.00 102 ALA A O 1
ATOM 820 N N . VAL A 1 103 ? 15.394 -3.615 -12.989 1.00 87.62 103 VAL A N 1
ATOM 821 C CA . VAL A 1 103 ? 16.642 -4.248 -13.447 1.00 87.62 103 VAL A CA 1
ATOM 822 C C . VAL A 1 103 ? 16.798 -4.142 -14.965 1.00 87.62 103 VAL A C 1
ATOM 824 O O . VAL A 1 103 ? 17.876 -3.792 -15.435 1.00 87.62 103 VAL A O 1
ATOM 827 N N . HIS A 1 104 ? 15.737 -4.390 -15.740 1.00 85.12 104 HIS A N 1
ATOM 828 C CA . HIS A 1 104 ? 15.801 -4.229 -17.195 1.00 85.12 104 HIS A CA 1
ATOM 829 C C . HIS A 1 104 ? 15.993 -2.769 -17.616 1.00 85.12 104 HIS A C 1
ATOM 831 O O . HIS A 1 104 ? 16.784 -2.515 -18.516 1.00 85.12 104 HIS A O 1
ATOM 837 N N . GLY A 1 105 ? 15.324 -1.819 -16.954 1.00 75.56 105 GLY A N 1
ATOM 838 C CA . GLY A 1 105 ? 15.495 -0.390 -17.226 1.00 75.56 105 GLY A CA 1
ATOM 839 C C . GLY A 1 105 ? 16.936 0.080 -17.007 1.00 75.56 105 GLY A C 1
ATOM 840 O O . GLY A 1 105 ? 17.483 0.777 -17.856 1.00 75.56 105 GLY A O 1
ATOM 841 N N . LEU A 1 106 ? 17.572 -0.378 -15.922 1.00 66.81 106 LEU A N 1
ATOM 842 C CA . LEU A 1 106 ? 18.983 -0.108 -15.618 1.00 66.81 106 LEU A CA 1
ATOM 843 C C . LEU A 1 106 ? 19.954 -0.740 -16.624 1.00 66.81 106 LEU A C 1
ATOM 845 O O . LEU A 1 106 ? 21.030 -0.202 -16.838 1.00 66.81 106 LEU A O 1
ATOM 849 N N . ALA A 1 107 ? 19.600 -1.876 -17.228 1.00 68.62 107 ALA A N 1
ATOM 850 C CA . ALA A 1 107 ? 20.432 -2.538 -18.235 1.00 68.62 107 ALA A CA 1
ATOM 851 C C . ALA A 1 107 ? 20.322 -1.901 -19.635 1.00 68.62 107 ALA A C 1
ATOM 853 O O . ALA A 1 107 ? 21.115 -2.228 -20.515 1.00 68.62 107 ALA A O 1
ATOM 854 N N . SER A 1 108 ? 19.323 -1.039 -19.854 1.00 64.25 108 SER A N 1
ATOM 855 C CA . SER A 1 108 ? 19.024 -0.405 -21.146 1.00 64.25 108 SER A CA 1
ATOM 856 C C . SER A 1 108 ? 19.396 1.080 -21.248 1.00 64.25 108 SER A C 1
ATOM 858 O O . SER A 1 108 ? 19.239 1.648 -22.329 1.00 64.25 108 SER A O 1
ATOM 860 N N . GLY A 1 109 ? 19.832 1.706 -20.150 1.00 55.66 109 GLY A N 1
ATOM 861 C CA . GLY A 1 109 ? 20.275 3.108 -20.086 1.00 55.66 109 GLY A CA 1
ATOM 862 C C . GLY A 1 109 ? 21.782 3.218 -19.935 1.00 55.66 109 GLY A C 1
ATOM 863 O O . GLY A 1 109 ? 22.336 4.200 -20.473 1.00 55.66 109 GLY A O 1
#

Nearest PDB structures (foldseek):
  8a3k-assembly1_UNK  TM=4.379E-01  e=9.279E+00  synthetic construct

Foldseek 3Di:
DLLLVVLVVLVCCCPVVVLVPPCVVDDPVVSVVVVVVSNVSSVVSVVLVVVVVVDLVSLVVQLVVLVVVLVVCVVPVVDPDPVSVVVSVSSVVSNVVSVVSSVVVVVVD